Protein AF-A0A4Q1C628-F1 (afdb_monomer_lite)

Sequence (117 aa):
MSKSLGNYIGISEPAIDIVTKTMKVDDALMWRWIELLSFDISQAEAAQLREQVASGGLNPRVVKLRLARELATRFHDAAAAEQAIAGWEAAVTGQGDITQLPLQDVAIPAEGLRIAA

Structure (mmCIF, N/CA/C/O backbone):
data_AF-A0A4Q1C628-F1
#
_entry.id   AF-A0A4Q1C628-F1
#
loop_
_atom_site.group_PDB
_atom_site.id
_atom_site.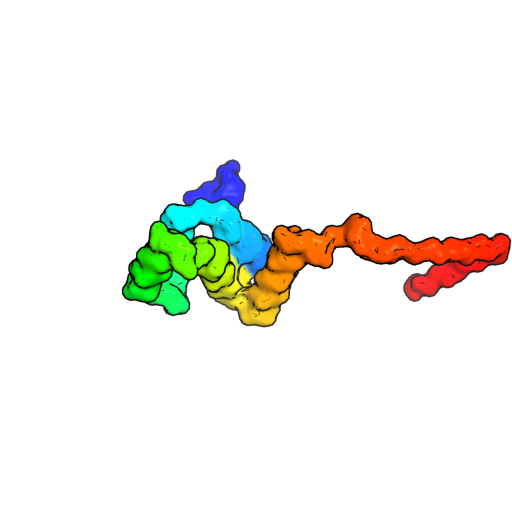type_symbol
_atom_site.label_atom_id
_atom_site.label_alt_id
_atom_site.label_comp_id
_atom_site.label_asym_id
_atom_site.label_entity_id
_atom_site.label_seq_id
_atom_site.pdbx_PDB_ins_code
_atom_site.Cartn_x
_atom_site.Cartn_y
_atom_site.Cartn_z
_atom_site.occupancy
_atom_site.B_iso_or_equiv
_atom_site.auth_seq_id
_atom_site.auth_comp_id
_atom_site.auth_asym_id
_atom_site.auth_atom_id
_atom_site.pdbx_PDB_model_num
ATOM 1 N N . MET A 1 1 ? 3.822 15.009 6.845 1.00 61.72 1 MET A N 1
ATOM 2 C CA . MET A 1 1 ? 4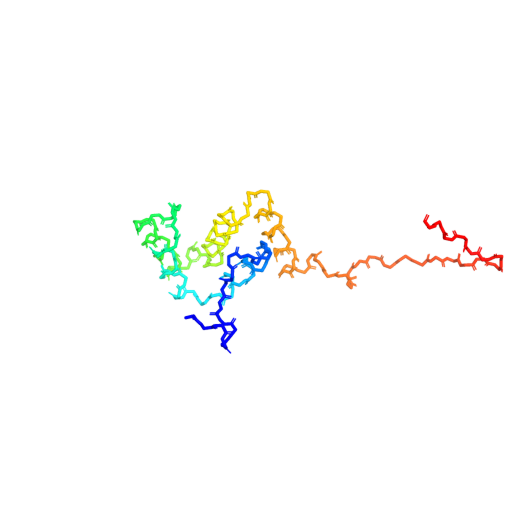.481 14.515 5.616 1.00 61.72 1 MET A CA 1
ATOM 3 C C . MET A 1 1 ? 5.243 15.686 5.014 1.00 61.72 1 MET A C 1
ATOM 5 O O . MET A 1 1 ? 4.617 16.712 4.780 1.00 61.72 1 MET A O 1
ATOM 9 N N . SER A 1 2 ? 6.568 15.599 4.862 1.00 60.84 2 SER A N 1
ATOM 10 C CA . SER A 1 2 ? 7.388 16.696 4.318 1.00 60.84 2 SER A CA 1
ATOM 11 C C . SER A 1 2 ? 8.190 16.210 3.118 1.00 60.84 2 SER A C 1
ATOM 13 O O . SER A 1 2 ? 8.849 15.174 3.203 1.00 60.84 2 SER A O 1
ATOM 15 N N . LYS A 1 3 ? 8.189 16.995 2.033 1.00 63.16 3 LYS A N 1
ATOM 16 C CA . LYS A 1 3 ? 9.049 16.761 0.863 1.00 63.16 3 LYS A CA 1
ATOM 17 C C . LYS A 1 3 ? 10.534 16.788 1.234 1.00 63.16 3 LYS A C 1
ATOM 19 O O . LYS A 1 3 ? 11.298 15.995 0.701 1.00 63.16 3 LYS A O 1
ATOM 24 N N . SER A 1 4 ? 10.926 17.634 2.193 1.00 66.88 4 SER A N 1
ATOM 25 C CA . SER A 1 4 ? 12.317 17.728 2.661 1.00 66.88 4 SER A CA 1
ATOM 26 C C . SER A 1 4 ? 12.768 16.526 3.490 1.00 66.88 4 SER A C 1
ATOM 28 O O . SER A 1 4 ? 13.963 16.282 3.597 1.00 66.88 4 SER A O 1
ATOM 30 N N . LEU A 1 5 ? 11.824 15.769 4.060 1.00 66.12 5 LEU A N 1
ATOM 31 C CA . LEU A 1 5 ? 12.111 14.610 4.906 1.00 66.12 5 LEU A CA 1
ATOM 32 C C . LEU A 1 5 ? 11.958 13.281 4.150 1.00 66.12 5 LEU A C 1
ATOM 34 O O . LEU A 1 5 ? 11.983 12.229 4.773 1.00 66.12 5 LEU A O 1
ATOM 38 N N . GLY A 1 6 ? 11.711 13.322 2.833 1.00 63.22 6 GLY A N 1
ATOM 39 C CA . GLY A 1 6 ? 11.487 12.130 2.003 1.00 63.22 6 GLY A CA 1
ATOM 40 C C . GLY A 1 6 ? 10.191 11.363 2.304 1.00 63.22 6 GLY A C 1
ATOM 41 O O . GLY A 1 6 ? 9.875 10.397 1.619 1.00 63.22 6 GLY A O 1
ATOM 42 N N . ASN A 1 7 ? 9.404 11.819 3.281 1.00 72.75 7 ASN A N 1
ATOM 43 C CA . ASN A 1 7 ? 8.215 11.133 3.779 1.00 72.75 7 ASN A CA 1
ATOM 44 C C . ASN A 1 7 ? 6.965 11.729 3.122 1.00 72.75 7 ASN A C 1
ATOM 46 O O . ASN A 1 7 ? 6.197 12.454 3.765 1.00 72.75 7 ASN A O 1
ATOM 50 N N . TYR A 1 8 ? 6.821 11.498 1.814 1.00 86.19 8 TYR A N 1
ATOM 51 C CA . TYR A 1 8 ? 5.662 11.897 1.015 1.00 86.19 8 TYR A CA 1
ATOM 52 C C . TYR A 1 8 ? 5.394 10.915 -0.134 1.00 86.19 8 TYR A C 1
ATOM 54 O O . TYR A 1 8 ? 6.320 10.279 -0.640 1.00 86.19 8 TYR A O 1
ATOM 62 N N . ILE A 1 9 ? 4.131 10.846 -0.561 1.00 88.75 9 ILE A N 1
ATOM 63 C CA . ILE A 1 9 ? 3.710 10.196 -1.806 1.00 88.75 9 ILE A CA 1
ATOM 64 C C . ILE A 1 9 ? 3.190 11.293 -2.729 1.00 88.75 9 ILE A C 1
ATOM 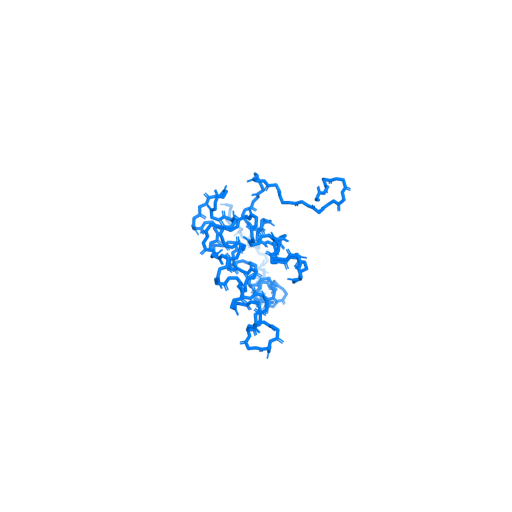66 O O . ILE A 1 9 ? 2.224 11.982 -2.395 1.00 88.75 9 ILE A O 1
ATOM 70 N N . GLY A 1 10 ? 3.879 11.523 -3.841 1.00 90.31 10 GLY A N 1
ATOM 71 C CA . GLY A 1 10 ? 3.418 12.426 -4.886 1.00 90.31 10 GLY A CA 1
ATOM 72 C C . GLY A 1 10 ? 2.307 11.783 -5.712 1.00 90.31 10 GLY A C 1
ATOM 73 O O . GLY A 1 10 ? 2.401 10.623 -6.091 1.00 90.31 10 GLY A O 1
ATOM 74 N N . ILE A 1 11 ? 1.268 12.552 -6.033 1.00 90.81 11 ILE A N 1
ATOM 75 C CA . ILE A 1 11 ? 0.146 12.071 -6.857 1.00 90.81 11 ILE A CA 1
ATOM 76 C C . ILE A 1 11 ? 0.556 11.746 -8.301 1.00 90.81 11 ILE A C 1
ATOM 78 O O . ILE A 1 11 ? -0.102 10.959 -8.958 1.00 90.81 11 ILE A O 1
ATOM 82 N N . SER A 1 12 ? 1.634 12.358 -8.797 1.00 93.00 12 SER A N 1
ATOM 83 C CA . SER A 1 12 ? 2.169 12.143 -10.147 1.00 93.00 12 SER A CA 1
ATOM 84 C C . SER A 1 12 ? 3.326 11.139 -10.173 1.00 93.00 12 SER A C 1
ATOM 86 O O . SER A 1 12 ? 4.051 11.068 -11.162 1.00 93.00 12 SER A O 1
ATOM 88 N N . GLU A 1 13 ? 3.580 10.441 -9.064 1.00 95.06 13 GLU A N 1
ATOM 89 C CA . GLU A 1 13 ? 4.608 9.401 -9.008 1.00 95.06 13 GLU A CA 1
ATOM 90 C C . GLU A 1 13 ? 4.140 8.143 -9.741 1.00 95.06 13 GLU A C 1
ATOM 92 O O . GLU A 1 13 ? 2.937 7.885 -9.768 1.00 95.06 13 GLU A O 1
ATOM 97 N N . PRO A 1 14 ? 5.055 7.331 -10.299 1.00 97.31 14 PRO A N 1
ATOM 98 C CA . PRO A 1 14 ? 4.724 6.017 -10.841 1.00 97.31 14 PRO A CA 1
ATOM 99 C C . PRO A 1 14 ? 3.904 5.167 -9.858 1.00 97.31 14 PRO A C 1
ATOM 101 O O . PRO A 1 14 ? 4.151 5.191 -8.652 1.00 97.31 14 PRO A O 1
ATOM 104 N N . ALA A 1 15 ? 2.972 4.353 -10.365 1.00 97.38 15 ALA A N 1
ATOM 105 C CA . ALA A 1 15 ? 2.130 3.488 -9.529 1.00 97.38 15 ALA A CA 1
ATOM 106 C C . ALA A 1 15 ? 2.955 2.596 -8.576 1.00 97.38 15 ALA A C 1
ATOM 108 O O . ALA A 1 15 ? 2.608 2.443 -7.405 1.00 97.38 15 ALA A O 1
ATOM 109 N N . ILE A 1 16 ? 4.095 2.076 -9.047 1.00 97.12 16 ILE A N 1
ATOM 110 C CA . ILE A 1 16 ? 5.025 1.278 -8.234 1.00 97.12 16 ILE A CA 1
ATOM 111 C C . ILE A 1 16 ? 5.613 2.056 -7.049 1.00 97.12 16 ILE A C 1
ATOM 113 O O . ILE A 1 16 ? 5.788 1.484 -5.971 1.00 97.12 16 ILE A O 1
ATOM 117 N N . ASP A 1 17 ? 5.857 3.357 -7.201 1.00 96.56 17 ASP A N 1
ATOM 118 C CA . ASP A 1 17 ? 6.371 4.204 -6.124 1.00 96.56 17 ASP A CA 1
ATOM 119 C C . ASP A 1 17 ? 5.279 4.484 -5.088 1.00 96.56 17 ASP A C 1
ATOM 121 O O . ASP A 1 17 ? 5.539 4.385 -3.886 1.00 96.56 17 ASP A O 1
ATOM 125 N N . ILE A 1 18 ? 4.041 4.733 -5.532 1.00 97.19 18 ILE A N 1
ATOM 126 C CA . ILE A 1 18 ? 2.871 4.882 -4.650 1.00 97.19 18 ILE A CA 1
ATOM 127 C C . ILE A 1 18 ? 2.673 3.616 -3.809 1.00 97.19 18 ILE A C 1
ATOM 129 O O . ILE A 1 18 ? 2.542 3.705 -2.582 1.00 97.19 18 ILE A O 1
ATOM 133 N N . VAL A 1 19 ? 2.710 2.439 -4.444 1.00 97.69 19 VAL A N 1
ATOM 134 C CA . VAL A 1 19 ? 2.603 1.148 -3.750 1.00 97.69 19 VAL A CA 1
ATOM 135 C C . VAL A 1 19 ? 3.750 0.993 -2.758 1.00 97.69 19 VAL A C 1
ATOM 137 O O . VAL A 1 19 ? 3.520 0.844 -1.559 1.00 97.69 19 VAL A O 1
ATOM 140 N N . THR A 1 20 ? 4.993 1.114 -3.223 1.00 95.56 20 THR A N 1
ATOM 141 C CA . THR A 1 20 ? 6.190 0.897 -2.400 1.00 95.56 20 THR A CA 1
ATOM 142 C C . THR A 1 20 ? 6.232 1.820 -1.186 1.00 95.56 20 THR A C 1
ATOM 144 O O . THR A 1 20 ? 6.572 1.385 -0.084 1.00 95.56 20 THR A O 1
ATOM 147 N N . LYS A 1 21 ? 5.879 3.096 -1.356 1.00 95.25 21 LYS A N 1
ATOM 148 C CA . LYS A 1 21 ? 5.858 4.066 -0.259 1.00 95.25 21 LYS A CA 1
ATOM 149 C C . LYS A 1 21 ? 4.706 3.820 0.706 1.00 95.25 21 LYS A C 1
ATOM 151 O O . LYS A 1 21 ? 4.932 3.917 1.908 1.00 95.25 21 LYS A O 1
ATOM 156 N N . THR A 1 22 ? 3.524 3.431 0.224 1.00 96.12 22 THR A N 1
ATOM 157 C CA . THR A 1 22 ? 2.410 3.010 1.096 1.00 96.12 22 THR A CA 1
ATOM 158 C C . THR A 1 22 ? 2.809 1.807 1.951 1.00 96.12 22 THR A C 1
ATOM 160 O O . THR A 1 22 ? 2.554 1.781 3.153 1.00 96.12 22 THR A O 1
ATOM 163 N N . MET A 1 23 ? 3.530 0.844 1.371 1.00 96.12 23 MET A N 1
ATOM 164 C CA . MET A 1 23 ? 4.002 -0.340 2.095 1.00 96.12 23 MET A CA 1
ATOM 165 C C . MET A 1 23 ? 5.058 -0.036 3.171 1.00 96.12 23 MET A C 1
ATOM 167 O O . MET A 1 23 ? 5.185 -0.804 4.128 1.00 96.12 23 MET A O 1
ATOM 171 N N . LYS A 1 24 ? 5.782 1.086 3.052 1.00 93.94 24 LYS A N 1
ATOM 172 C CA . LYS A 1 24 ? 6.774 1.567 4.032 1.00 93.94 24 LYS A CA 1
ATOM 173 C C . LYS A 1 24 ? 6.169 2.358 5.196 1.00 93.94 24 LYS A C 1
ATOM 175 O O . LYS A 1 24 ? 6.890 2.671 6.136 1.00 93.94 24 LYS A O 1
ATOM 180 N N . VAL A 1 25 ? 4.879 2.688 5.148 1.00 92.00 25 VAL A N 1
ATOM 181 C CA . VAL A 1 25 ? 4.191 3.373 6.251 1.00 92.00 25 VAL A CA 1
ATOM 182 C C . VAL A 1 25 ? 4.119 2.453 7.468 1.00 92.00 25 VAL A C 1
ATOM 184 O O . VAL A 1 25 ? 3.799 1.270 7.333 1.00 92.00 25 VAL A O 1
ATOM 187 N N . ASP A 1 26 ? 4.382 2.994 8.657 1.00 93.31 26 ASP A N 1
ATOM 188 C CA . ASP A 1 26 ? 4.225 2.271 9.921 1.00 93.31 26 ASP A CA 1
ATOM 189 C C . ASP A 1 26 ? 2.792 1.755 10.113 1.00 93.31 26 ASP A C 1
ATOM 191 O O . ASP A 1 26 ? 1.819 2.455 9.824 1.00 93.31 26 ASP A O 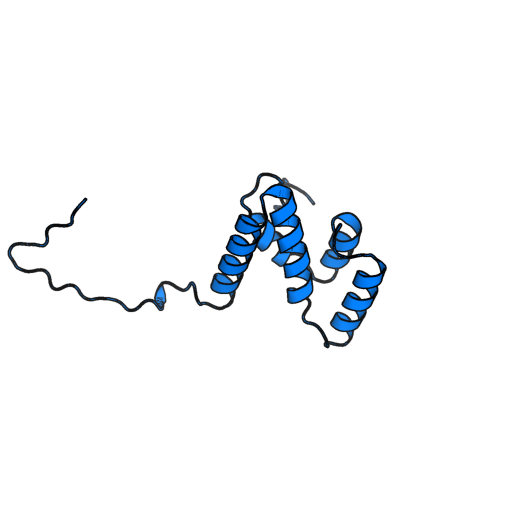1
ATOM 195 N N . ASP A 1 27 ? 2.644 0.553 10.673 1.00 94.44 27 ASP A N 1
ATOM 196 C CA . ASP A 1 27 ? 1.340 -0.104 10.859 1.00 94.44 27 ASP A CA 1
ATOM 197 C C . ASP A 1 27 ? 0.361 0.755 11.672 1.00 94.44 27 ASP A C 1
ATOM 199 O O . ASP A 1 27 ? -0.831 0.799 11.383 1.00 94.44 27 ASP A O 1
ATOM 203 N N . ALA A 1 28 ? 0.860 1.483 12.674 1.00 93.81 28 ALA A N 1
ATOM 204 C CA . 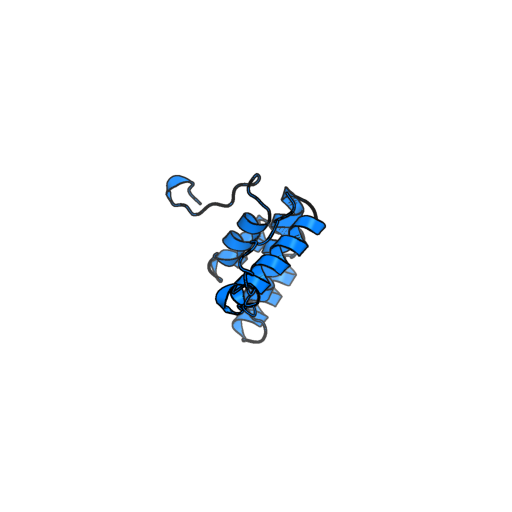ALA A 1 28 ? 0.040 2.392 13.468 1.00 93.81 28 ALA A CA 1
ATOM 205 C C . ALA A 1 28 ? -0.456 3.595 12.646 1.00 93.81 28 ALA A C 1
ATOM 207 O O . ALA A 1 28 ? -1.604 4.018 12.793 1.00 93.81 28 ALA A O 1
ATOM 208 N N . LEU A 1 29 ? 0.396 4.135 11.767 1.00 94.12 29 LEU A N 1
ATOM 209 C CA . LEU A 1 29 ? 0.076 5.293 10.936 1.00 94.12 29 LEU A CA 1
ATOM 210 C C . LEU A 1 29 ? -0.864 4.926 9.778 1.00 94.12 29 LEU A C 1
ATOM 212 O O . LEU A 1 29 ? -1.666 5.770 9.371 1.00 94.12 29 LEU A O 1
ATOM 216 N N . MET A 1 30 ? -0.829 3.676 9.295 1.00 95.69 30 MET A N 1
ATOM 217 C CA . MET A 1 30 ? -1.701 3.222 8.205 1.00 95.69 30 MET A CA 1
ATOM 218 C C . MET A 1 30 ? -3.185 3.428 8.533 1.00 95.69 30 MET A C 1
ATOM 220 O O . MET A 1 30 ? -3.950 3.807 7.656 1.00 95.69 30 MET A O 1
ATOM 224 N N . TRP A 1 31 ? -3.598 3.258 9.795 1.00 97.06 31 TRP A N 1
ATOM 225 C CA . TRP A 1 31 ? -4.998 3.444 10.198 1.00 97.06 31 TRP A CA 1
ATOM 226 C C . TRP A 1 31 ? -5.471 4.880 10.004 1.00 97.06 31 TRP A C 1
ATOM 228 O O . TRP A 1 31 ? -6.580 5.112 9.532 1.00 97.06 31 TRP A O 1
ATOM 238 N N . ARG A 1 32 ? -4.604 5.852 10.308 1.00 95.94 32 ARG A N 1
ATOM 239 C CA . ARG A 1 32 ? -4.905 7.265 10.072 1.00 95.94 32 ARG A CA 1
ATOM 240 C C . ARG A 1 32 ? -4.971 7.580 8.580 1.00 95.94 32 ARG A C 1
ATOM 242 O O . ARG A 1 32 ? -5.732 8.450 8.177 1.00 95.94 32 ARG A O 1
ATOM 249 N N . TRP A 1 33 ? -4.179 6.891 7.761 1.00 95.62 33 TRP A N 1
ATOM 250 C CA . TRP A 1 33 ? -4.256 7.028 6.308 1.00 95.62 33 TRP A CA 1
ATOM 251 C C . TRP A 1 33 ? -5.534 6.422 5.750 1.00 95.62 33 TRP A C 1
ATOM 253 O O . TRP A 1 33 ? -6.155 7.053 4.908 1.00 95.62 33 TRP A O 1
ATOM 263 N N . ILE A 1 34 ? -5.952 5.253 6.237 1.00 97.50 34 ILE A N 1
ATOM 264 C CA . ILE A 1 34 ? -7.228 4.638 5.860 1.00 97.50 34 ILE A CA 1
ATOM 265 C C . ILE A 1 34 ? -8.371 5.607 6.162 1.00 97.50 34 ILE A C 1
ATOM 267 O O . ILE A 1 34 ? -9.123 5.946 5.259 1.00 97.50 34 ILE A O 1
ATOM 271 N N . GLU A 1 35 ? -8.423 6.143 7.382 1.00 96.38 35 GLU A N 1
ATOM 272 C CA . GLU A 1 35 ? -9.460 7.095 7.796 1.00 96.38 35 GLU A CA 1
ATOM 273 C C . GLU A 1 35 ? -9.526 8.351 6.917 1.00 96.38 35 GLU A C 1
ATOM 275 O O . GLU A 1 35 ? -10.607 8.863 6.637 1.00 96.38 35 GLU A O 1
ATOM 280 N N . LEU A 1 36 ? -8.371 8.889 6.521 1.00 95.44 36 LEU A N 1
ATOM 281 C CA . LEU A 1 36 ? -8.308 10.166 5.811 1.00 95.44 36 LEU A CA 1
ATOM 282 C C . LEU A 1 36 ? -8.354 10.027 4.290 1.00 95.44 36 LEU A C 1
ATOM 284 O O . LEU A 1 36 ? -8.733 10.978 3.608 1.00 95.44 36 LEU A O 1
ATOM 288 N N . LEU A 1 37 ? -7.884 8.902 3.755 1.00 95.44 37 LEU A N 1
ATOM 289 C CA . LEU A 1 37 ? -7.616 8.745 2.331 1.00 95.44 37 LEU A CA 1
ATOM 290 C C . LEU A 1 37 ? -8.466 7.659 1.689 1.00 95.44 37 LEU A C 1
ATOM 292 O O . LEU A 1 37 ? -8.725 7.797 0.498 1.00 95.44 37 LEU A O 1
ATOM 296 N N . SER A 1 38 ? -8.880 6.613 2.409 1.00 96.88 38 SER A N 1
ATOM 297 C CA . SER A 1 38 ? -9.607 5.492 1.808 1.00 96.88 38 SER A CA 1
ATOM 298 C C . SER A 1 38 ? -11.073 5.846 1.557 1.00 96.88 38 SER A C 1
ATOM 300 O O . SER A 1 38 ? -11.759 6.406 2.409 1.00 96.88 38 SER A O 1
ATOM 302 N N . PHE A 1 39 ? -11.539 5.530 0.357 1.00 96.25 39 PHE A N 1
ATOM 303 C CA . PHE A 1 39 ? -12.933 5.551 -0.070 1.00 96.25 39 PHE A CA 1
ATOM 304 C C . PHE A 1 39 ? -13.530 4.138 -0.070 1.00 96.25 39 PHE A C 1
ATOM 306 O O . PHE A 1 39 ? -14.746 4.005 0.042 1.00 96.25 39 PHE A O 1
ATOM 313 N N . ASP A 1 40 ? -12.685 3.104 -0.140 1.00 96.44 40 ASP A N 1
ATOM 314 C CA . ASP A 1 40 ? -13.115 1.704 -0.181 1.00 96.44 40 ASP A CA 1
ATOM 315 C C . ASP A 1 40 ? -13.247 1.082 1.217 1.00 96.44 40 ASP A C 1
ATOM 317 O O . ASP A 1 40 ? -14.167 0.305 1.469 1.00 96.44 40 ASP A O 1
ATOM 321 N N . ILE A 1 41 ? -12.341 1.409 2.145 1.00 97.44 41 ILE A N 1
ATOM 322 C CA . ILE A 1 41 ? -12.352 0.874 3.510 1.00 97.44 41 ILE A CA 1
ATOM 323 C C . ILE A 1 41 ? -13.134 1.837 4.401 1.00 97.44 41 ILE A C 1
ATOM 325 O O . ILE A 1 41 ? -12.651 2.902 4.784 1.00 97.44 41 ILE A O 1
ATOM 329 N N . SER A 1 42 ? -14.352 1.446 4.772 1.00 97.06 42 SER A N 1
ATOM 330 C CA . SER A 1 42 ? -15.177 2.243 5.686 1.00 97.06 42 SER A CA 1
ATOM 331 C C . SER A 1 42 ? -14.588 2.304 7.103 1.00 97.06 42 SER A C 1
ATOM 333 O O . SER A 1 42 ? -13.867 1.406 7.532 1.00 97.06 42 SER A O 1
ATOM 335 N N . GLN A 1 43 ? -14.979 3.309 7.895 1.00 95.06 43 GLN A N 1
ATOM 336 C CA . GLN A 1 43 ? -14.561 3.424 9.303 1.00 95.06 43 GLN A CA 1
ATOM 337 C C . GLN A 1 43 ? -14.962 2.211 10.156 1.00 95.06 43 GLN A C 1
ATOM 339 O O . GLN A 1 43 ? -14.209 1.792 11.036 1.00 95.06 43 GLN A O 1
ATOM 344 N N . ALA A 1 44 ? -16.140 1.637 9.894 1.00 97.50 44 ALA A N 1
ATOM 345 C CA . ALA A 1 44 ? -16.610 0.445 10.593 1.00 97.50 44 ALA A CA 1
ATOM 346 C C . ALA A 1 44 ? -15.753 -0.780 10.243 1.00 97.50 44 ALA A C 1
ATOM 348 O O . ALA A 1 44 ? -15.356 -1.535 11.128 1.00 97.50 44 ALA A O 1
ATOM 349 N N . GLU A 1 45 ? -15.413 -0.944 8.964 1.00 98.00 45 GLU A N 1
ATOM 350 C CA . GLU A 1 45 ? -14.518 -2.011 8.519 1.00 98.00 45 GLU A CA 1
ATOM 351 C C . GLU A 1 45 ? -13.094 -1.814 9.056 1.00 98.00 45 GLU A C 1
ATOM 353 O O . GLU A 1 45 ? -12.484 -2.761 9.545 1.00 98.00 45 GLU A O 1
ATOM 358 N N . ALA A 1 46 ? -12.570 -0.586 9.040 1.00 97.31 46 ALA A N 1
ATOM 359 C CA . ALA A 1 46 ? -11.249 -0.271 9.574 1.00 97.31 46 ALA A CA 1
ATOM 360 C C . ALA A 1 46 ? -11.122 -0.652 11.060 1.00 97.31 46 ALA A C 1
ATOM 362 O O . ALA A 1 46 ? -10.087 -1.182 11.467 1.00 97.31 46 ALA A O 1
ATOM 363 N N . ALA A 1 47 ? -12.175 -0.442 11.861 1.00 97.31 47 ALA A N 1
ATOM 364 C CA . ALA A 1 47 ? -12.215 -0.886 13.253 1.00 97.31 47 ALA A CA 1
ATOM 365 C C . ALA A 1 47 ? -12.106 -2.418 13.375 1.00 97.31 47 ALA A C 1
ATOM 367 O O . ALA A 1 47 ? -11.275 -2.912 14.136 1.00 97.31 47 ALA A O 1
ATOM 368 N N . GLN A 1 48 ? -12.862 -3.167 12.565 1.00 98.00 48 GLN A N 1
ATOM 369 C CA . GLN A 1 48 ? -12.813 -4.635 12.547 1.00 98.00 48 GLN A CA 1
ATOM 370 C C . GLN A 1 48 ? -11.447 -5.165 12.090 1.00 98.00 48 GLN A C 1
ATOM 372 O O . GLN A 1 48 ? -10.880 -6.062 12.712 1.00 98.00 48 GLN A O 1
ATOM 377 N N . LEU A 1 49 ? -10.883 -4.596 11.022 1.00 97.88 49 LEU A N 1
ATOM 378 C CA . LEU A 1 49 ? -9.555 -4.962 10.525 1.00 97.88 49 LEU A CA 1
ATOM 379 C C . LEU A 1 49 ? -8.480 -4.700 11.581 1.00 97.88 49 LEU A C 1
ATOM 381 O O . LEU A 1 49 ? -7.560 -5.501 11.740 1.00 97.88 49 LEU A O 1
ATOM 385 N N . ARG A 1 50 ? -8.600 -3.600 12.332 1.00 97.19 50 ARG A N 1
ATOM 386 C CA . ARG A 1 50 ? -7.668 -3.267 13.410 1.00 97.19 50 ARG A CA 1
ATOM 387 C C . ARG A 1 50 ? -7.712 -4.285 14.544 1.00 97.19 50 ARG A C 1
ATOM 389 O O . ARG A 1 50 ? -6.653 -4.643 15.053 1.00 97.19 50 ARG A O 1
ATOM 396 N N . GLU A 1 51 ? -8.893 -4.777 14.907 1.00 97.69 51 GLU A N 1
ATOM 397 C CA . GLU A 1 51 ? -9.042 -5.856 15.890 1.00 97.69 51 GLU A CA 1
ATOM 398 C C . GLU A 1 51 ? -8.418 -7.165 15.395 1.00 97.69 51 GLU A C 1
ATOM 400 O O . GLU A 1 51 ? -7.639 -7.777 16.122 1.00 97.69 51 GLU A O 1
ATOM 405 N N . GLN A 1 52 ? -8.673 -7.551 14.140 1.00 97.69 52 GLN A N 1
ATOM 406 C CA . GLN A 1 52 ? -8.088 -8.759 13.540 1.00 97.69 52 GLN A CA 1
ATOM 407 C C . GLN A 1 52 ? -6.557 -8.696 13.473 1.00 97.69 52 GLN A C 1
ATOM 409 O O . GLN A 1 52 ? -5.878 -9.698 13.706 1.00 97.69 52 GLN A O 1
ATOM 414 N N . VAL A 1 53 ? -5.998 -7.522 13.167 1.00 97.31 53 VAL A N 1
ATOM 415 C CA . VAL A 1 53 ? -4.546 -7.302 13.192 1.00 97.31 53 VAL A CA 1
ATOM 416 C C . VAL A 1 53 ? -4.015 -7.379 14.625 1.00 97.31 53 VAL A C 1
ATOM 418 O O . VAL A 1 53 ? -3.016 -8.053 14.868 1.00 97.31 53 VAL A O 1
ATOM 421 N N . ALA A 1 54 ? -4.687 -6.745 15.591 1.00 96.06 54 ALA A N 1
ATOM 422 C CA . ALA A 1 54 ? -4.273 -6.755 16.995 1.00 96.06 54 ALA A CA 1
ATOM 423 C C . ALA A 1 54 ? -4.329 -8.157 17.626 1.00 96.06 54 ALA A C 1
ATOM 425 O O . ALA A 1 54 ? -3.493 -8.484 18.466 1.00 96.06 54 ALA A O 1
ATOM 426 N N . SER A 1 55 ? -5.278 -8.997 17.205 1.00 97.25 55 SER A N 1
ATOM 427 C CA . SER A 1 55 ? -5.397 -10.385 17.660 1.00 97.25 55 SER A CA 1
ATOM 428 C C . SER A 1 55 ? -4.458 -11.354 16.930 1.00 97.25 55 SER A C 1
ATOM 430 O O . SER A 1 55 ? -4.482 -12.549 17.218 1.00 97.25 55 SER A O 1
ATOM 432 N N . GLY A 1 56 ? -3.672 -10.879 15.955 1.00 94.88 56 GLY A N 1
ATOM 433 C CA . GLY A 1 56 ? -2.792 -11.707 15.125 1.00 94.88 56 GLY A CA 1
ATOM 434 C C . GLY A 1 56 ? -3.513 -12.557 14.069 1.00 94.88 56 GLY A C 1
ATOM 435 O O . GLY A 1 56 ? -2.878 -13.388 13.426 1.00 94.88 56 GLY A O 1
ATOM 436 N N . GLY A 1 57 ? -4.820 -12.357 13.871 1.00 95.75 57 GLY A N 1
ATOM 437 C CA . GLY A 1 57 ? -5.620 -13.080 12.876 1.00 95.75 57 GLY A CA 1
ATOM 438 C C . GLY A 1 57 ? -5.434 -12.568 11.445 1.00 95.75 57 GLY A C 1
ATOM 439 O O . GLY A 1 57 ? -5.746 -13.280 10.493 1.00 95.75 57 GLY A O 1
ATOM 440 N N . LEU A 1 58 ? -4.902 -11.352 11.282 1.00 96.88 58 LEU A N 1
ATOM 441 C CA . LEU A 1 58 ? -4.630 -10.738 9.986 1.00 96.88 58 LEU A CA 1
ATOM 442 C C . LEU A 1 58 ? -3.252 -10.073 9.974 1.00 96.88 58 LEU A C 1
ATOM 444 O O . LEU A 1 58 ? -2.907 -9.300 10.865 1.00 96.88 58 LEU A O 1
ATOM 448 N N . ASN A 1 59 ? -2.465 -10.326 8.927 1.00 96.50 59 ASN A N 1
ATOM 449 C CA . ASN A 1 59 ? -1.192 -9.636 8.749 1.00 96.50 59 ASN A CA 1
ATOM 450 C C . ASN A 1 59 ? -1.445 -8.180 8.292 1.00 96.50 59 ASN A C 1
ATOM 452 O O . ASN A 1 59 ? -2.124 -7.984 7.278 1.00 96.50 59 ASN A O 1
ATOM 456 N N . PRO A 1 60 ? -0.871 -7.158 8.956 1.00 96.94 60 PRO A N 1
ATOM 457 C CA . PRO A 1 60 ? -1.062 -5.749 8.592 1.00 96.94 60 PRO A CA 1
ATOM 458 C C . PRO A 1 60 ? -0.657 -5.437 7.145 1.00 96.94 60 PRO A C 1
ATOM 460 O O . PRO A 1 60 ? -1.231 -4.545 6.521 1.00 96.94 60 PRO A O 1
ATOM 463 N N . ARG A 1 61 ? 0.268 -6.211 6.560 1.00 96.19 61 ARG A N 1
ATOM 464 C CA . ARG A 1 61 ? 0.646 -6.117 5.143 1.00 96.19 61 ARG A CA 1
ATOM 465 C C . ARG A 1 61 ? -0.557 -6.245 4.210 1.00 96.19 61 ARG A C 1
ATOM 467 O O . ARG A 1 61 ? -0.609 -5.531 3.217 1.00 96.19 61 ARG A O 1
ATOM 474 N N . VAL A 1 62 ? -1.517 -7.115 4.528 1.00 97.06 62 VAL A N 1
ATOM 475 C CA . VAL A 1 62 ? -2.719 -7.319 3.702 1.00 97.06 62 VAL A CA 1
ATOM 476 C C . VAL A 1 62 ? -3.544 -6.036 3.648 1.00 97.06 62 VAL A C 1
ATOM 478 O O . VAL A 1 62 ? -3.979 -5.615 2.579 1.00 97.06 62 VAL A O 1
ATOM 481 N N . VAL A 1 63 ? -3.699 -5.369 4.792 1.00 98.12 63 VAL A N 1
ATOM 482 C CA . VAL A 1 63 ? -4.431 -4.102 4.892 1.00 98.12 63 VAL A CA 1
ATOM 483 C C . VAL A 1 63 ? -3.689 -2.990 4.145 1.00 98.12 63 VAL A C 1
ATOM 485 O O . VAL A 1 63 ? -4.306 -2.260 3.369 1.00 98.12 63 VAL A O 1
ATOM 488 N N . LYS A 1 64 ? -2.359 -2.902 4.289 1.00 97.56 64 LYS A N 1
ATOM 489 C CA . LYS A 1 64 ? -1.556 -1.934 3.523 1.00 97.56 64 LYS A CA 1
ATOM 490 C C . LYS A 1 64 ? -1.646 -2.156 2.019 1.00 97.56 64 LYS A C 1
ATOM 492 O O . LYS A 1 64 ? -1.743 -1.178 1.293 1.00 97.56 64 LYS A O 1
ATOM 497 N N . LEU A 1 65 ? -1.643 -3.405 1.550 1.00 97.94 65 LEU A N 1
ATOM 498 C CA . LEU A 1 65 ? -1.766 -3.715 0.122 1.00 97.94 65 LEU A CA 1
ATOM 499 C C . LEU A 1 65 ? -3.124 -3.288 -0.439 1.00 97.94 65 LEU A C 1
ATOM 501 O O . LEU A 1 65 ? -3.188 -2.806 -1.567 1.00 97.94 65 LEU A O 1
ATOM 505 N N . ARG A 1 66 ? -4.201 -3.409 0.348 1.00 98.00 66 ARG A N 1
ATOM 506 C CA . ARG A 1 66 ? -5.517 -2.874 -0.034 1.00 98.00 66 ARG A CA 1
ATOM 507 C C . ARG A 1 66 ? -5.469 -1.357 -0.208 1.00 98.00 66 ARG A C 1
ATOM 509 O O . ARG A 1 66 ? -5.853 -0.868 -1.264 1.00 98.00 66 ARG A O 1
ATOM 516 N N . LEU A 1 67 ? -4.923 -0.636 0.774 1.00 97.94 67 LEU A N 1
ATOM 517 C CA . LEU A 1 67 ? -4.759 0.818 0.683 1.00 97.94 67 LEU A CA 1
ATOM 518 C C . LEU A 1 67 ? -3.834 1.223 -0.480 1.00 97.94 67 LEU A C 1
ATOM 520 O O . LEU A 1 67 ? -4.124 2.165 -1.206 1.00 97.94 67 LEU A O 1
ATOM 524 N N . ALA A 1 68 ? -2.729 0.505 -0.684 1.00 97.81 68 ALA A N 1
ATOM 525 C CA . ALA A 1 68 ? -1.766 0.765 -1.751 1.00 97.81 68 ALA A CA 1
ATOM 526 C C . ALA A 1 68 ? -2.397 0.608 -3.140 1.00 97.81 68 ALA A C 1
ATOM 528 O O . ALA A 1 68 ? -2.212 1.472 -3.996 1.00 97.81 68 ALA A O 1
ATOM 529 N N . ARG A 1 69 ? -3.171 -0.466 -3.342 1.00 98.50 69 ARG A N 1
ATOM 530 C CA . ARG A 1 69 ? -3.937 -0.709 -4.569 1.00 98.50 69 ARG A CA 1
ATOM 531 C C . ARG A 1 69 ? -4.924 0.420 -4.836 1.00 98.50 69 ARG A C 1
ATOM 533 O O . ARG A 1 69 ? -4.983 0.919 -5.956 1.00 98.50 69 ARG A O 1
ATOM 540 N N . GLU A 1 70 ? -5.662 0.839 -3.815 1.00 97.94 70 GLU A N 1
ATOM 541 C CA . GLU A 1 70 ? -6.631 1.925 -3.934 1.00 97.94 70 GLU A CA 1
ATOM 542 C C . GLU A 1 70 ? -5.953 3.248 -4.327 1.00 97.94 70 GLU A C 1
ATOM 544 O O . GLU A 1 70 ? -6.360 3.903 -5.287 1.00 97.94 70 GLU A O 1
ATOM 549 N N . LEU A 1 71 ? -4.884 3.630 -3.620 1.00 97.31 71 LEU A N 1
ATOM 550 C CA . LEU A 1 71 ? -4.148 4.862 -3.902 1.00 97.31 71 LEU A CA 1
ATOM 551 C C . LEU A 1 71 ? -3.519 4.839 -5.301 1.00 97.31 71 LEU A C 1
ATOM 553 O O . LEU A 1 71 ? -3.600 5.835 -6.017 1.00 97.31 71 LEU A O 1
ATOM 557 N N . ALA A 1 72 ? -2.933 3.713 -5.713 1.00 97.94 72 ALA A N 1
ATOM 558 C CA . ALA A 1 72 ? -2.374 3.560 -7.053 1.00 97.94 72 ALA A CA 1
ATOM 559 C C . ALA A 1 72 ? -3.462 3.635 -8.135 1.00 97.94 72 ALA A C 1
ATOM 561 O O . ALA A 1 72 ? -3.281 4.344 -9.120 1.00 97.94 72 ALA A O 1
ATOM 562 N N . THR A 1 73 ? -4.610 2.986 -7.920 1.00 98.19 73 THR A N 1
ATOM 563 C CA . THR A 1 73 ? -5.750 3.020 -8.852 1.00 98.19 73 THR A CA 1
ATOM 564 C C . THR A 1 73 ? -6.291 4.436 -9.010 1.00 98.19 73 THR A C 1
ATOM 566 O O . THR A 1 73 ? -6.583 4.867 -10.120 1.00 98.19 73 THR A O 1
ATOM 569 N N . ARG A 1 74 ? -6.400 5.186 -7.907 1.00 96.75 74 ARG A N 1
ATOM 570 C CA . ARG A 1 74 ? -6.962 6.542 -7.900 1.00 96.75 74 ARG A CA 1
ATOM 571 C C . ARG A 1 74 ? -6.152 7.541 -8.725 1.00 96.75 74 ARG A C 1
ATOM 573 O O . ARG A 1 74 ? -6.737 8.448 -9.311 1.00 96.75 74 ARG A O 1
ATOM 580 N N . PHE A 1 75 ? -4.826 7.422 -8.712 1.00 96.44 75 PHE A N 1
ATOM 581 C CA . PHE A 1 75 ? -3.929 8.367 -9.388 1.00 96.44 75 PHE A CA 1
ATOM 582 C C . PHE A 1 75 ? -3.371 7.849 -10.719 1.00 96.44 75 PHE A C 1
ATOM 584 O O . PHE A 1 75 ? -2.716 8.606 -11.432 1.00 96.44 75 PHE A O 1
ATOM 591 N N . HIS A 1 76 ? -3.666 6.594 -11.063 1.00 96.50 76 HIS A N 1
ATOM 592 C CA . HIS A 1 76 ? -3.371 5.975 -12.354 1.00 96.50 76 HIS A CA 1
ATOM 593 C C . HIS A 1 76 ? -4.633 5.272 -12.864 1.00 96.50 76 HIS A C 1
ATOM 595 O O . HIS A 1 76 ? -5.621 5.930 -13.179 1.00 96.50 76 HIS A O 1
ATOM 601 N N . ASP A 1 77 ? -4.612 3.943 -12.919 1.00 97.69 77 ASP A N 1
ATOM 602 C CA . ASP A 1 77 ? -5.742 3.090 -13.251 1.00 97.69 77 ASP A CA 1
ATOM 603 C C . ASP A 1 77 ? -5.583 1.715 -12.574 1.00 97.69 77 ASP A C 1
ATOM 605 O O . ASP A 1 77 ? -4.561 1.416 -11.944 1.00 97.69 77 ASP A O 1
ATOM 609 N N . ALA A 1 78 ? -6.610 0.872 -12.690 1.00 97.56 78 ALA A N 1
ATOM 610 C CA . ALA A 1 78 ? -6.626 -0.445 -12.060 1.00 97.56 78 ALA A CA 1
ATOM 611 C C . ALA A 1 78 ? -5.545 -1.389 -12.618 1.00 97.56 78 ALA A C 1
ATOM 613 O O . ALA A 1 78 ? -4.963 -2.166 -11.865 1.00 97.56 78 ALA A O 1
ATOM 614 N N . ALA A 1 79 ? -5.244 -1.319 -13.918 1.00 98.25 79 ALA A N 1
ATOM 615 C CA . ALA A 1 79 ? -4.255 -2.199 -14.536 1.00 98.25 79 ALA A CA 1
ATOM 616 C C . ALA A 1 79 ? -2.836 -1.857 -14.056 1.00 98.25 79 ALA A C 1
ATOM 618 O O . ALA A 1 79 ? -2.077 -2.749 -13.670 1.00 98.25 79 ALA A O 1
ATOM 619 N N . ALA A 1 80 ? -2.505 -0.567 -14.001 1.00 97.69 80 ALA A N 1
ATOM 620 C CA . ALA A 1 80 ? -1.251 -0.062 -13.462 1.00 97.69 80 ALA A CA 1
ATOM 621 C C . ALA A 1 80 ? -1.094 -0.399 -11.972 1.00 97.69 80 ALA A C 1
ATOM 623 O O . ALA A 1 80 ? 0.002 -0.757 -11.535 1.00 97.69 80 ALA A O 1
ATOM 624 N N . ALA A 1 81 ? -2.178 -0.325 -11.192 1.00 97.81 81 ALA A N 1
ATOM 625 C CA . ALA A 1 81 ? -2.171 -0.699 -9.782 1.00 97.81 81 ALA A CA 1
ATOM 626 C C . ALA A 1 81 ? -1.876 -2.193 -9.579 1.00 97.81 81 ALA A C 1
ATOM 628 O O . ALA A 1 81 ? -0.988 -2.526 -8.795 1.00 97.81 81 ALA A O 1
ATOM 629 N N . GLU A 1 82 ? -2.549 -3.094 -10.303 1.00 98.19 82 GLU A N 1
ATOM 630 C CA . GLU A 1 82 ? -2.270 -4.534 -10.190 1.00 98.19 82 GLU A CA 1
ATOM 631 C C . GLU A 1 82 ? -0.860 -4.887 -10.668 1.00 98.19 82 GLU A C 1
ATOM 633 O O . GLU A 1 82 ? -0.171 -5.670 -10.015 1.00 98.19 82 GLU A O 1
ATOM 638 N N . GLN A 1 83 ? -0.385 -4.271 -11.756 1.00 97.94 83 GLN A N 1
ATOM 639 C CA . GLN A 1 83 ? 0.988 -4.468 -12.219 1.00 97.94 83 GLN A CA 1
ATOM 640 C C . GLN A 1 83 ? 2.008 -4.013 -11.165 1.00 97.94 83 GLN A C 1
ATOM 642 O O . GLN A 1 83 ? 2.998 -4.704 -10.917 1.00 97.94 83 GLN A O 1
ATOM 647 N N . ALA A 1 84 ? 1.765 -2.871 -10.518 1.00 97.62 84 ALA A N 1
ATOM 648 C CA . ALA A 1 84 ? 2.610 -2.360 -9.446 1.00 97.62 84 ALA A CA 1
ATOM 649 C C . ALA A 1 84 ? 2.602 -3.270 -8.208 1.00 97.62 84 ALA A C 1
ATOM 651 O O . ALA A 1 84 ? 3.660 -3.519 -7.631 1.00 97.62 84 ALA A O 1
ATOM 652 N N . ILE A 1 85 ? 1.438 -3.792 -7.812 1.00 97.75 85 ILE A N 1
ATOM 653 C CA . ILE A 1 85 ? 1.315 -4.733 -6.692 1.00 97.75 85 ILE A CA 1
ATOM 654 C C . ILE A 1 85 ? 2.062 -6.032 -7.001 1.00 97.75 85 ILE A C 1
ATOM 656 O O . ILE A 1 85 ? 2.894 -6.444 -6.196 1.00 97.75 85 ILE A O 1
ATOM 660 N N . ALA A 1 86 ? 1.850 -6.625 -8.178 1.00 95.56 86 ALA A N 1
ATOM 661 C CA . ALA A 1 86 ? 2.541 -7.846 -8.591 1.00 95.56 86 ALA A CA 1
ATOM 662 C C . ALA A 1 86 ? 4.066 -7.650 -8.652 1.00 95.56 86 ALA A C 1
ATOM 664 O O . ALA A 1 86 ? 4.827 -8.486 -8.165 1.00 95.56 86 ALA A O 1
ATOM 665 N N . GLY A 1 87 ? 4.525 -6.518 -9.197 1.00 93.62 87 GLY A N 1
ATOM 666 C CA . GLY A 1 87 ? 5.946 -6.169 -9.225 1.00 93.62 87 GLY A CA 1
ATOM 667 C C . GLY A 1 87 ? 6.539 -5.999 -7.823 1.00 93.62 87 GLY A C 1
ATOM 668 O O . GLY A 1 87 ? 7.632 -6.495 -7.547 1.00 93.62 87 GLY A O 1
ATOM 669 N N . TRP A 1 88 ? 5.806 -5.349 -6.915 1.00 95.00 88 TRP A N 1
ATOM 670 C CA . TRP A 1 88 ? 6.216 -5.212 -5.518 1.00 95.00 88 TRP A CA 1
ATOM 671 C C . TRP A 1 88 ? 6.282 -6.573 -4.810 1.00 95.00 88 TRP A C 1
ATOM 673 O O . TRP A 1 88 ? 7.269 -6.854 -4.132 1.00 95.00 88 TRP A O 1
ATOM 683 N N . GLU A 1 89 ? 5.282 -7.439 -5.001 1.00 93.62 89 GLU A N 1
ATOM 684 C CA . GLU A 1 89 ? 5.239 -8.796 -4.441 1.00 93.62 89 GLU A CA 1
ATOM 685 C C . GLU A 1 89 ? 6.410 -9.656 -4.931 1.00 93.62 89 GLU A C 1
ATOM 687 O O . GLU A 1 89 ? 7.094 -10.281 -4.116 1.00 93.62 89 GLU A O 1
ATOM 692 N N . ALA A 1 90 ? 6.707 -9.635 -6.233 1.00 90.06 90 ALA A N 1
ATOM 693 C CA . ALA A 1 90 ? 7.852 -10.342 -6.804 1.00 90.06 90 ALA A CA 1
ATOM 694 C C . ALA A 1 90 ? 9.186 -9.846 -6.217 1.00 90.06 90 ALA A C 1
ATOM 696 O O . ALA A 1 90 ? 10.071 -10.647 -5.906 1.00 90.06 90 ALA A O 1
ATOM 697 N N . ALA A 1 91 ? 9.319 -8.533 -6.007 1.00 87.94 91 ALA A N 1
ATOM 698 C CA . ALA A 1 91 ? 10.517 -7.943 -5.420 1.00 87.94 91 ALA A CA 1
ATOM 699 C C . ALA A 1 91 ? 10.713 -8.347 -3.948 1.00 87.94 91 ALA A C 1
ATOM 701 O O . ALA A 1 91 ? 11.828 -8.675 -3.548 1.00 87.94 91 ALA A O 1
ATOM 702 N N . VAL A 1 92 ? 9.651 -8.363 -3.131 1.00 88.12 92 VAL A N 1
ATOM 703 C CA . VAL A 1 92 ? 9.770 -8.704 -1.697 1.00 88.12 92 VAL A CA 1
ATOM 704 C C . VAL A 1 92 ? 9.830 -10.205 -1.418 1.00 88.12 92 VAL A C 1
ATOM 706 O O . VAL A 1 92 ? 10.283 -10.601 -0.346 1.00 88.12 92 VAL A O 1
ATOM 709 N N . THR A 1 93 ? 9.368 -11.041 -2.350 1.00 84.19 93 THR A N 1
ATOM 710 C CA . THR A 1 93 ? 9.447 -12.510 -2.249 1.00 84.19 93 THR A CA 1
ATOM 711 C C . THR A 1 93 ? 10.722 -13.089 -2.865 1.00 84.19 93 THR A C 1
ATOM 713 O O . THR A 1 93 ? 10.976 -14.280 -2.708 1.00 84.19 93 THR A O 1
ATOM 716 N N . GLY A 1 94 ? 11.533 -12.267 -3.540 1.00 70.25 94 GLY A N 1
ATOM 717 C CA . GLY A 1 94 ? 12.763 -12.699 -4.209 1.00 70.25 94 GLY A CA 1
ATOM 718 C C . GLY A 1 94 ? 12.544 -13.326 -5.590 1.00 70.25 94 GLY A C 1
ATOM 719 O O . GLY A 1 94 ? 13.509 -13.716 -6.233 1.00 70.25 94 GLY A O 1
ATOM 720 N N . GLN A 1 95 ? 11.307 -13.373 -6.098 1.00 64.06 95 GLN A N 1
ATOM 721 C CA . GLN A 1 95 ? 11.015 -13.855 -7.456 1.00 64.06 95 GLN A CA 1
ATOM 722 C C . GLN A 1 95 ? 11.547 -12.921 -8.561 1.00 64.06 95 GLN A C 1
ATOM 724 O O . GLN A 1 95 ? 11.617 -13.319 -9.720 1.00 64.06 95 GLN A O 1
ATOM 729 N N . GLY A 1 96 ? 11.925 -11.686 -8.212 1.00 56.66 96 GLY A N 1
ATOM 730 C CA . GLY A 1 96 ? 12.614 -10.736 -9.092 1.00 56.66 96 GLY A CA 1
ATOM 731 C C . GLY A 1 96 ? 14.143 -10.737 -8.966 1.00 56.66 96 GLY A C 1
ATOM 732 O O . GLY A 1 96 ? 14.787 -9.839 -9.510 1.00 56.66 96 GLY A O 1
ATOM 733 N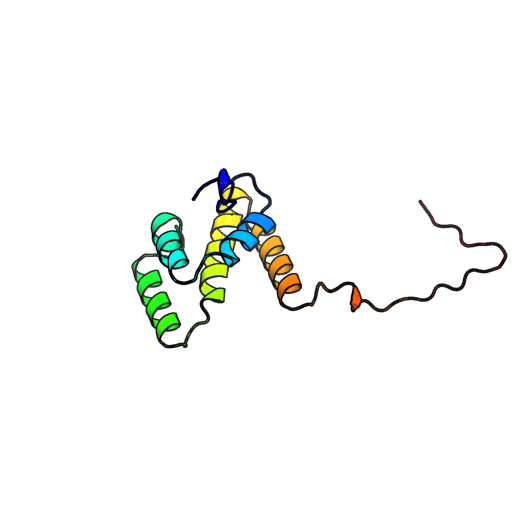 N . ASP A 1 97 ? 14.734 -11.681 -8.225 1.00 63.84 97 ASP A N 1
ATOM 734 C CA . ASP A 1 97 ? 16.184 -11.754 -8.064 1.00 63.84 97 ASP A CA 1
ATOM 735 C C . ASP A 1 97 ? 16.848 -12.273 -9.348 1.00 63.84 97 ASP A C 1
ATOM 737 O O . ASP A 1 97 ? 16.900 -13.472 -9.626 1.00 63.84 97 ASP A O 1
ATOM 741 N N . ILE A 1 98 ? 17.389 -11.344 -10.137 1.00 61.44 98 ILE A N 1
ATOM 742 C CA . ILE A 1 98 ? 18.134 -11.645 -11.364 1.00 61.44 98 ILE A CA 1
ATOM 743 C C . ILE A 1 98 ? 19.357 -12.542 -11.125 1.00 61.44 98 ILE A C 1
ATOM 745 O O . ILE A 1 98 ? 19.839 -13.156 -12.073 1.00 61.44 98 ILE A O 1
ATOM 749 N N . THR A 1 99 ? 19.854 -12.652 -9.886 1.00 64.31 99 THR A N 1
ATOM 750 C CA . THR A 1 99 ? 20.956 -13.567 -9.550 1.00 64.31 99 THR A CA 1
ATOM 751 C C . THR A 1 99 ? 20.521 -15.034 -9.527 1.00 64.31 99 THR A C 1
ATOM 753 O O . THR A 1 99 ? 21.369 -15.922 -9.575 1.00 64.31 99 THR A O 1
ATOM 756 N N . GLN A 1 100 ? 19.210 -15.295 -9.507 1.00 63.84 100 GLN A N 1
ATOM 757 C CA . GLN A 1 100 ? 18.629 -16.636 -9.565 1.00 63.84 100 GLN A CA 1
ATOM 758 C C . GLN A 1 100 ? 18.193 -17.052 -10.976 1.00 63.84 100 GLN A C 1
ATOM 760 O O . GLN A 1 100 ? 17.732 -18.180 -11.163 1.00 63.84 100 GLN A O 1
ATOM 765 N N . LEU A 1 101 ? 18.334 -16.176 -11.979 1.00 72.25 101 LEU A N 1
ATOM 766 C CA . LEU A 1 101 ? 18.071 -16.550 -13.366 1.00 72.25 101 LEU A CA 1
ATOM 767 C C . LEU A 1 101 ? 19.121 -17.568 -13.840 1.00 72.25 101 LEU A C 1
ATOM 769 O O . LEU A 1 101 ? 20.311 -17.390 -13.568 1.00 72.25 101 LEU A O 1
ATOM 773 N N . PRO A 1 102 ? 18.717 -18.628 -14.562 1.00 74.56 102 PRO A N 1
ATOM 774 C CA . PRO A 1 102 ? 19.667 -19.587 -15.102 1.00 74.56 102 PRO A CA 1
ATOM 775 C C . PRO A 1 102 ? 20.611 -18.875 -16.075 1.00 74.56 102 PRO A C 1
ATOM 777 O O . PRO A 1 102 ? 20.176 -18.289 -17.068 1.00 74.56 102 PRO A O 1
ATOM 780 N N . LEU A 1 103 ? 21.910 -18.927 -15.782 1.00 80.75 103 LEU A N 1
ATOM 781 C CA . LEU A 1 103 ? 22.939 -18.450 -16.696 1.00 80.75 103 LEU A CA 1
ATOM 782 C C . LEU A 1 103 ? 23.001 -19.393 -17.898 1.00 80.75 103 LEU A C 1
ATOM 784 O O . LEU A 1 103 ? 23.085 -20.612 -17.737 1.00 80.75 103 LEU A O 1
ATOM 788 N N . GLN A 1 104 ? 22.947 -18.824 -19.099 1.00 82.38 104 GLN A N 1
ATOM 789 C CA . GLN A 1 104 ? 23.104 -19.573 -20.336 1.00 82.38 104 GLN A CA 1
ATOM 790 C C . GLN A 1 104 ? 24.478 -19.279 -20.929 1.00 82.38 104 GLN A C 1
ATOM 792 O O . GLN A 1 104 ? 24.737 -18.171 -21.400 1.00 82.38 104 GLN A O 1
ATOM 797 N N . ASP A 1 105 ? 25.346 -20.287 -20.924 1.00 84.31 105 ASP A N 1
ATOM 798 C CA . ASP A 1 105 ? 26.632 -20.207 -21.603 1.00 84.31 105 ASP A CA 1
ATOM 799 C C . ASP A 1 105 ? 26.418 -20.286 -23.118 1.00 84.31 105 ASP A C 1
ATOM 801 O O . ASP A 1 105 ? 25.843 -21.244 -23.643 1.00 84.31 105 ASP A O 1
ATOM 805 N N . VAL A 1 106 ? 26.893 -19.268 -23.835 1.00 84.69 106 VAL A N 1
ATOM 806 C CA . VAL A 1 106 ? 26.884 -19.234 -25.299 1.00 84.69 106 VAL A CA 1
ATOM 807 C C . VAL A 1 106 ? 28.312 -19.432 -25.791 1.00 84.69 106 VAL A C 1
ATOM 809 O O . VAL A 1 106 ? 29.176 -18.580 -25.586 1.00 84.69 106 VAL A O 1
ATOM 812 N N . ALA A 1 107 ? 28.569 -20.560 -26.453 1.00 83.81 107 ALA A N 1
ATOM 813 C CA . ALA A 1 107 ? 29.860 -20.825 -27.074 1.00 83.81 107 ALA A CA 1
ATOM 814 C C . ALA A 1 107 ? 30.044 -19.924 -28.305 1.00 83.81 107 ALA A C 1
ATOM 816 O O . ALA A 1 107 ? 29.252 -19.983 -29.248 1.00 83.81 107 ALA A O 1
ATOM 817 N N . ILE A 1 108 ? 31.093 -19.098 -28.297 1.00 83.94 108 ILE A N 1
ATOM 818 C CA . ILE A 1 108 ? 31.420 -18.212 -29.417 1.00 83.94 108 ILE A CA 1
ATOM 819 C C . ILE A 1 108 ? 32.372 -18.945 -30.374 1.00 83.94 108 ILE A C 1
ATOM 821 O O . ILE A 1 108 ? 33.481 -19.291 -29.961 1.00 83.94 108 ILE A O 1
ATOM 825 N N . PRO A 1 109 ? 31.974 -19.192 -31.637 1.00 87.56 109 PRO A N 1
ATOM 826 C CA . PRO A 1 109 ? 32.852 -19.806 -32.626 1.00 87.56 109 PRO A CA 1
ATOM 827 C C . PRO A 1 109 ? 33.911 -18.805 -33.125 1.00 87.56 109 PRO A C 1
ATOM 829 O O . PRO A 1 109 ? 33.775 -17.595 -32.932 1.00 87.56 109 PRO A O 1
ATOM 832 N N . ALA A 1 110 ? 34.974 -19.291 -33.772 1.00 86.12 110 ALA A N 1
ATOM 833 C CA . ALA A 1 110 ? 36.110 -18.460 -34.199 1.00 86.12 110 ALA A CA 1
ATOM 834 C C . ALA A 1 110 ? 35.715 -17.367 -35.213 1.00 86.12 110 ALA A C 1
ATOM 836 O O . ALA A 1 110 ? 36.320 -16.298 -35.255 1.00 86.12 110 ALA A O 1
ATOM 837 N N . GLU A 1 111 ? 34.674 -17.622 -36.001 1.00 88.00 111 GLU A N 1
ATOM 838 C CA . GLU A 1 111 ? 34.048 -16.691 -36.939 1.00 88.00 111 GLU A CA 1
ATOM 839 C C . GLU A 1 111 ? 33.168 -15.612 -36.273 1.00 88.00 111 GLU A C 1
ATOM 841 O O . GLU A 1 111 ? 32.724 -14.678 -36.945 1.00 88.00 111 GLU A O 1
ATOM 846 N N . GLY A 1 112 ? 32.948 -15.703 -34.957 1.00 83.50 112 GLY A N 1
ATOM 847 C CA . GLY A 1 112 ? 32.129 -14.783 -34.172 1.00 83.50 112 GLY A CA 1
ATOM 848 C C . GLY A 1 112 ? 30.620 -15.035 -34.281 1.00 83.50 112 GLY A C 1
ATOM 849 O O . GLY A 1 112 ? 30.133 -15.768 -35.138 1.00 83.50 112 GLY A O 1
ATOM 850 N N . LEU A 1 113 ? 29.854 -14.404 -33.387 1.00 85.31 113 LEU A N 1
ATOM 851 C CA . LEU A 1 113 ? 28.387 -14.414 -33.394 1.00 85.31 113 LEU A CA 1
ATOM 852 C C . LEU A 1 113 ? 27.861 -13.081 -33.925 1.00 85.31 113 LEU A C 1
ATOM 854 O O . LEU A 1 113 ? 28.235 -12.015 -33.436 1.00 85.31 113 LEU A O 1
ATOM 858 N N . ARG A 1 114 ? 26.954 -13.132 -34.905 1.00 80.12 114 ARG A N 1
ATOM 859 C CA . ARG A 1 114 ? 26.193 -11.950 -35.320 1.00 80.12 114 ARG A CA 1
ATOM 860 C C . ARG A 1 114 ? 25.027 -11.758 -34.361 1.00 80.12 114 ARG A C 1
ATOM 862 O O . ARG A 1 114 ? 24.141 -12.604 -34.299 1.00 80.12 114 ARG A O 1
ATOM 869 N N . ILE A 1 115 ? 25.024 -10.641 -33.646 1.00 81.19 115 ILE A N 1
ATOM 870 C CA . ILE A 1 115 ? 23.869 -10.207 -32.863 1.00 81.19 115 ILE A CA 1
ATOM 871 C C . ILE A 1 115 ? 22.968 -9.409 -33.808 1.00 81.19 115 ILE A C 1
ATOM 873 O O . ILE A 1 115 ? 23.432 -8.467 -34.451 1.00 81.19 115 ILE A O 1
ATOM 877 N N . ALA A 1 116 ? 21.708 -9.824 -33.946 1.00 65.56 116 ALA A N 1
ATOM 878 C CA . ALA A 1 116 ? 20.714 -9.022 -34.648 1.00 65.56 116 ALA A CA 1
ATOM 879 C C . ALA A 1 116 ? 20.409 -7.782 -33.796 1.00 65.56 116 ALA A C 1
ATOM 881 O O . ALA A 1 116 ? 20.104 -7.920 -32.610 1.00 65.56 116 ALA A O 1
ATOM 882 N N . ALA A 1 117 ? 20.564 -6.602 -34.396 1.00 52.66 117 ALA A N 1
ATOM 883 C CA . ALA A 1 117 ? 20.102 -5.339 -33.828 1.00 52.66 117 ALA A CA 1
ATOM 884 C C . ALA A 1 117 ? 18.583 -5.206 -33.985 1.00 52.66 117 ALA A C 1
ATOM 886 O O . ALA A 1 117 ? 18.065 -5.687 -35.022 1.00 52.66 117 ALA A O 1
#

Radius of gyration: 20.18 Å; chains: 1; bounding box: 53×39×55 Å

Secondary structure (DSSP, 8-state):
--GGGT----TTS-HHHHHHHHHTS-HHHHHHHHHHH-SSS-HHHHHHHHHHHHTTSS-HHHHHHHHHHHHHHHHS-HHHHHHHHHHHHHHHHTTT-GGGSPP---PPPTT-PPPP-

Foldseek 3Di:
DDPVVVLDDDLPDQLLSLLVSLLVDDLVVNLVCCVPPNPPQDPVNSVVVVVCVVVVVDPSSVVSLVVSQRSSCVSPRNVSSVVSSVVVVCVVVVVPVPVPPDDDDDDADPVGDDDDD

pLDDT: mean 89.7, std 11.76, range [52.66, 98.5]